Protein AF-A0A2A5NNY0-F1 (afdb_monomer_lite)

Foldseek 3Di:
DDQDPCDPVLLVQLVVCLVVLHALVVSCVVSVGDSVVSVVSCVVVVGDHSCPVDDQDPVNVPD

Structure (mmCIF, N/CA/C/O backbone):
data_AF-A0A2A5NNY0-F1
#
_entry.id   AF-A0A2A5NNY0-F1
#
loop_
_atom_site.group_PDB
_atom_site.id
_atom_site.type_symbol
_atom_site.label_atom_id
_atom_site.label_alt_id
_atom_site.label_comp_id
_atom_site.label_asym_id
_atom_site.label_entity_id
_atom_site.label_seq_id
_atom_site.pdbx_PDB_ins_code
_atom_site.Cartn_x
_atom_site.Cartn_y
_atom_site.Cartn_z
_atom_site.occupancy
_atom_site.B_iso_or_equiv
_atom_site.auth_seq_id
_atom_site.auth_comp_id
_atom_site.auth_asym_id
_atom_site.auth_atom_id
_atom_site.pdbx_PDB_model_num
ATOM 1 N N . MET A 1 1 ? -13.249 -9.883 10.624 1.00 42.81 1 MET A N 1
ATOM 2 C CA . MET A 1 1 ? -11.981 -9.178 10.921 1.00 42.81 1 MET A CA 1
ATOM 3 C C . MET A 1 1 ? -12.187 -7.702 10.622 1.00 42.81 1 MET A C 1
ATOM 5 O O . MET A 1 1 ? -12.251 -7.337 9.456 1.00 42.81 1 MET A O 1
ATOM 9 N N . SER A 1 2 ? -12.391 -6.873 11.647 1.00 49.03 2 SER A N 1
ATOM 10 C CA . SER A 1 2 ? -12.562 -5.426 11.469 1.00 49.03 2 SER A CA 1
ATOM 11 C C . SER A 1 2 ? -11.189 -4.793 11.249 1.00 49.03 2 SER A C 1
ATOM 13 O O . SER A 1 2 ? -10.497 -4.459 12.207 1.00 49.03 2 SER A O 1
ATOM 15 N N . GLY A 1 3 ? -10.755 -4.703 9.991 1.00 59.38 3 GLY A N 1
ATOM 16 C CA . GLY A 1 3 ? -9.570 -3.926 9.633 1.00 59.38 3 GLY A CA 1
ATOM 17 C C . GLY A 1 3 ? -9.783 -2.460 10.008 1.00 59.38 3 GLY A C 1
ATOM 18 O O . GLY A 1 3 ? -10.894 -1.946 9.869 1.00 59.38 3 GLY A O 1
ATOM 19 N N . ARG A 1 4 ? -8.736 -1.791 10.502 1.00 66.69 4 ARG A N 1
ATOM 20 C CA . ARG A 1 4 ? -8.772 -0.343 10.750 1.00 66.69 4 ARG A CA 1
ATOM 21 C C . ARG A 1 4 ? -9.322 0.376 9.506 1.00 66.69 4 ARG A C 1
ATOM 23 O O . ARG A 1 4 ? -8.927 0.010 8.394 1.00 66.69 4 ARG A O 1
ATOM 30 N N . PRO A 1 5 ? -10.213 1.373 9.662 1.00 72.94 5 PRO A N 1
ATOM 31 C CA . PRO A 1 5 ? -10.725 2.122 8.525 1.00 72.94 5 PRO A CA 1
ATOM 32 C C . PRO A 1 5 ? -9.552 2.724 7.748 1.00 72.94 5 PRO A C 1
ATOM 34 O O . PRO A 1 5 ? -8.671 3.368 8.320 1.00 72.94 5 PRO A O 1
ATOM 37 N N . ILE A 1 6 ? -9.526 2.481 6.437 1.00 80.44 6 ILE A N 1
ATOM 38 C CA . ILE A 1 6 ? -8.511 3.035 5.543 1.00 80.44 6 ILE A CA 1
ATOM 39 C C . ILE A 1 6 ? -8.779 4.539 5.435 1.00 80.44 6 ILE A C 1
ATOM 41 O O . ILE A 1 6 ? -9.654 4.978 4.689 1.00 80.44 6 ILE A O 1
ATOM 45 N N . THR A 1 7 ? -8.039 5.329 6.205 1.00 89.94 7 THR A N 1
ATOM 46 C CA . THR A 1 7 ? -8.127 6.792 6.151 1.00 89.94 7 THR A CA 1
ATOM 47 C C . THR A 1 7 ? -7.377 7.341 4.936 1.00 89.94 7 THR A C 1
ATOM 49 O O . THR A 1 7 ? -6.528 6.666 4.345 1.00 89.94 7 THR A O 1
ATOM 52 N N . THR A 1 8 ? -7.635 8.601 4.578 1.00 89.81 8 THR A N 1
ATOM 53 C CA . THR A 1 8 ? -6.891 9.309 3.523 1.00 89.81 8 THR A CA 1
ATOM 54 C C . THR A 1 8 ? -5.382 9.306 3.786 1.00 89.81 8 THR A C 1
ATOM 56 O O . THR A 1 8 ? -4.602 9.067 2.865 1.00 89.81 8 THR A O 1
ATOM 59 N N . CYS A 1 9 ? -4.970 9.474 5.047 1.00 89.00 9 CYS A N 1
ATOM 60 C CA . CYS A 1 9 ? -3.563 9.434 5.445 1.00 89.00 9 CYS A CA 1
ATOM 61 C C . CYS A 1 9 ? -2.959 8.035 5.228 1.00 89.00 9 CYS A C 1
ATOM 63 O O . CYS A 1 9 ? -1.894 7.896 4.628 1.00 89.00 9 CYS A O 1
ATOM 65 N N . THR A 1 10 ? -3.694 6.976 5.588 1.00 91.06 10 THR A N 1
ATOM 66 C CA . THR A 1 10 ? -3.287 5.587 5.320 1.00 91.06 10 THR A CA 1
ATOM 67 C C . THR A 1 10 ? -3.144 5.315 3.818 1.00 91.06 10 THR A C 1
ATOM 69 O O . THR A 1 10 ? -2.179 4.678 3.402 1.00 91.06 10 THR A O 1
ATOM 72 N N . ARG A 1 11 ? -4.050 5.835 2.974 1.00 91.00 11 ARG A N 1
ATOM 73 C CA . ARG A 1 11 ? -3.944 5.704 1.504 1.00 91.00 11 ARG A CA 1
ATOM 74 C C . ARG A 1 11 ? -2.685 6.377 0.960 1.00 91.00 11 ARG A C 1
ATOM 76 O O . ARG A 1 11 ? -2.064 5.837 0.047 1.00 91.00 11 ARG A O 1
ATOM 83 N N . MET A 1 12 ? -2.316 7.540 1.499 1.00 93.06 12 MET A N 1
ATOM 84 C CA . MET A 1 12 ? -1.092 8.245 1.111 1.00 93.06 12 MET A CA 1
ATOM 85 C C . MET A 1 12 ? 0.163 7.483 1.544 1.00 93.06 12 MET A C 1
ATOM 87 O O . MET A 1 12 ? 1.058 7.301 0.722 1.00 93.06 12 MET A O 1
ATOM 91 N N . AL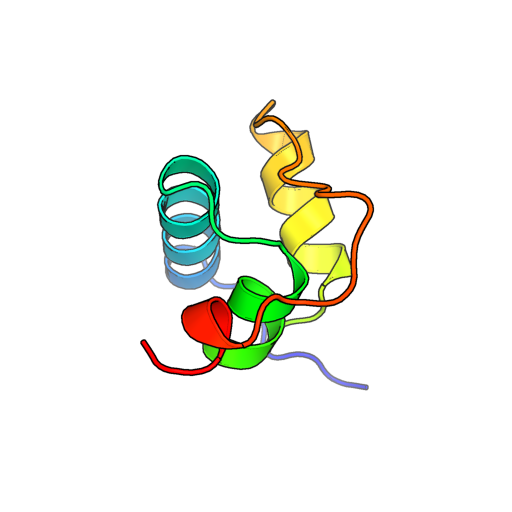A A 1 13 ? 0.196 6.970 2.778 1.00 92.19 13 ALA A N 1
ATOM 92 C CA . ALA A 1 13 ? 1.303 6.156 3.277 1.00 92.19 13 ALA A CA 1
ATOM 93 C C . ALA A 1 13 ? 1.519 4.892 2.428 1.00 92.19 13 ALA A C 1
ATOM 95 O O . ALA A 1 13 ? 2.648 4.587 2.047 1.00 92.19 13 ALA A O 1
ATOM 96 N N . ILE A 1 14 ? 0.432 4.204 2.055 1.00 91.75 14 ILE A N 1
ATOM 97 C CA . ILE A 1 14 ? 0.487 3.041 1.160 1.00 91.75 14 ILE A CA 1
ATOM 98 C C . ILE A 1 14 ? 1.101 3.424 -0.189 1.00 91.75 14 ILE A C 1
ATOM 100 O O . ILE A 1 14 ? 2.041 2.777 -0.639 1.00 91.75 14 ILE A O 1
ATOM 104 N N . ALA A 1 15 ? 0.604 4.488 -0.826 1.00 90.81 15 ALA A N 1
ATOM 105 C CA . ALA A 1 15 ? 1.106 4.916 -2.129 1.00 90.81 15 ALA A CA 1
ATOM 106 C C . ALA A 1 15 ? 2.594 5.301 -2.082 1.00 90.81 15 ALA A C 1
ATOM 108 O O . ALA A 1 15 ? 3.357 4.879 -2.947 1.00 90.81 15 ALA A O 1
ATOM 109 N N . ALA A 1 16 ? 3.015 6.044 -1.055 1.00 91.50 16 ALA A N 1
ATOM 110 C CA . ALA A 1 16 ? 4.413 6.419 -0.862 1.00 91.50 16 ALA A CA 1
ATOM 111 C C . ALA A 1 16 ? 5.315 5.186 -0.695 1.00 91.50 16 ALA A C 1
ATOM 113 O O . ALA A 1 16 ? 6.370 5.101 -1.322 1.00 91.50 16 ALA A O 1
ATOM 114 N N . ALA A 1 17 ? 4.881 4.199 0.093 1.00 89.69 17 ALA A N 1
ATOM 115 C CA . ALA A 1 17 ? 5.649 2.979 0.310 1.00 89.69 17 ALA A CA 1
ATOM 116 C C . ALA A 1 17 ? 5.735 2.099 -0.950 1.00 89.69 17 ALA A C 1
ATOM 118 O O . ALA A 1 17 ? 6.789 1.524 -1.221 1.00 89.69 17 ALA A O 1
ATOM 119 N N . VAL A 1 18 ? 4.668 2.035 -1.755 1.00 88.88 18 VAL A N 1
ATOM 120 C CA . VAL A 1 18 ? 4.690 1.348 -3.056 1.00 88.88 18 VAL A CA 1
ATOM 121 C C . VAL A 1 18 ? 5.664 2.030 -4.022 1.00 88.88 18 VAL A C 1
ATOM 123 O O . VAL A 1 18 ? 6.452 1.344 -4.667 1.00 88.88 18 VAL A O 1
ATOM 126 N N . ILE A 1 19 ? 5.653 3.366 -4.103 1.00 87.75 19 ILE A N 1
ATOM 127 C CA . ILE A 1 19 ? 6.586 4.136 -4.949 1.00 87.75 19 ILE A CA 1
ATOM 128 C C . ILE A 1 19 ? 8.038 3.908 -4.509 1.00 87.75 19 ILE A C 1
ATOM 130 O O . ILE A 1 19 ? 8.920 3.773 -5.351 1.00 87.75 19 ILE A O 1
ATOM 134 N N . ALA A 1 20 ? 8.280 3.778 -3.202 1.00 86.94 20 ALA A N 1
ATOM 135 C CA . ALA A 1 20 ? 9.581 3.400 -2.651 1.00 86.94 20 ALA A CA 1
ATOM 136 C C . ALA A 1 20 ? 9.985 1.939 -2.954 1.00 86.94 20 ALA A C 1
ATOM 138 O O . ALA A 1 20 ? 11.025 1.476 -2.487 1.00 86.94 20 ALA A O 1
ATOM 139 N N . GLY A 1 21 ? 9.170 1.188 -3.701 1.00 86.19 21 GLY A N 1
ATOM 140 C CA . GLY A 1 21 ? 9.437 -0.199 -4.057 1.00 86.19 21 GLY A CA 1
ATOM 141 C C . GLY A 1 21 ? 9.259 -1.165 -2.889 1.00 86.19 21 GLY A C 1
ATOM 142 O O . GLY A 1 21 ? 9.817 -2.259 -2.917 1.00 86.19 21 GLY A O 1
ATOM 143 N N . ARG A 1 22 ? 8.500 -0.818 -1.846 1.00 86.69 22 ARG A N 1
ATOM 144 C CA . ARG A 1 22 ? 8.195 -1.786 -0.784 1.00 86.69 22 ARG A CA 1
ATOM 145 C C . ARG A 1 22 ? 7.159 -2.800 -1.272 1.00 86.69 22 ARG A C 1
ATOM 147 O O . ARG A 1 22 ? 6.300 -2.494 -2.097 1.00 86.69 22 ARG A O 1
ATOM 154 N N . ARG A 1 23 ? 7.225 -4.028 -0.753 1.00 87.69 23 ARG A N 1
ATOM 155 C CA . ARG A 1 23 ? 6.245 -5.076 -1.072 1.00 87.69 23 ARG A CA 1
ATOM 156 C C . ARG A 1 23 ? 4.944 -4.859 -0.314 1.00 87.69 23 ARG A C 1
ATOM 158 O O . ARG A 1 23 ? 4.970 -4.498 0.861 1.00 87.69 23 ARG A O 1
ATOM 165 N N . ASP A 1 24 ? 3.824 -5.229 -0.934 1.00 89.88 24 ASP A N 1
ATOM 166 C CA . ASP A 1 24 ? 2.489 -5.091 -0.338 1.00 89.88 24 ASP A CA 1
ATOM 167 C C . ASP A 1 24 ? 2.382 -5.708 1.063 1.00 89.88 24 ASP A C 1
ATOM 169 O O . ASP A 1 24 ? 1.715 -5.150 1.926 1.00 89.88 24 ASP A O 1
ATOM 173 N N . GLN A 1 25 ? 3.032 -6.859 1.288 1.00 87.38 25 GLN A N 1
ATOM 174 C CA . GLN A 1 25 ? 2.999 -7.555 2.575 1.00 87.38 25 GLN A CA 1
ATOM 175 C C . GLN A 1 25 ? 3.657 -6.726 3.683 1.00 87.38 25 GLN A C 1
ATOM 177 O O . GLN A 1 25 ? 3.089 -6.590 4.754 1.00 87.38 25 GLN A O 1
ATOM 182 N N . HIS A 1 26 ? 4.811 -6.115 3.412 1.00 86.81 26 HIS A N 1
ATOM 183 C CA . HIS A 1 26 ? 5.504 -5.304 4.413 1.00 86.81 26 HIS A CA 1
ATOM 184 C C . HIS A 1 26 ? 4.746 -4.015 4.703 1.00 86.81 26 HIS A C 1
ATOM 186 O O . HIS A 1 26 ? 4.616 -3.625 5.854 1.00 86.81 26 HIS A O 1
ATOM 192 N N . ILE A 1 27 ? 4.184 -3.393 3.665 1.00 89.62 27 ILE A N 1
ATOM 193 C CA . ILE A 1 27 ? 3.320 -2.219 3.818 1.00 89.62 27 ILE A CA 1
ATOM 194 C C . ILE A 1 27 ? 2.100 -2.570 4.680 1.00 89.62 27 ILE A C 1
ATOM 196 O O . ILE A 1 27 ? 1.702 -1.792 5.544 1.00 89.62 27 ILE A O 1
ATOM 200 N N . ALA A 1 28 ? 1.507 -3.742 4.447 1.00 90.56 28 ALA A N 1
ATOM 201 C CA . ALA A 1 28 ? 0.365 -4.238 5.201 1.00 90.56 28 ALA A CA 1
ATOM 202 C C . ALA A 1 28 ? 0.703 -4.463 6.680 1.00 90.56 28 ALA A C 1
ATOM 204 O O . ALA A 1 28 ? -0.023 -3.969 7.543 1.00 90.56 28 ALA A O 1
ATOM 205 N N . ASP A 1 29 ? 1.818 -5.140 6.958 1.00 89.38 29 ASP A N 1
ATOM 206 C CA . ASP A 1 29 ? 2.270 -5.438 8.318 1.00 89.38 29 ASP A CA 1
ATOM 207 C C . ASP A 1 29 ? 2.668 -4.156 9.077 1.00 89.38 29 ASP A C 1
ATOM 209 O O . ASP A 1 29 ? 2.264 -3.971 10.223 1.00 89.38 29 ASP A O 1
ATOM 213 N N . GLU A 1 30 ? 3.377 -3.226 8.425 1.00 89.44 30 GLU A N 1
ATOM 214 C CA . GLU A 1 30 ? 3.822 -1.950 9.013 1.00 89.44 30 GLU A CA 1
ATOM 215 C C . GLU A 1 30 ? 2.653 -1.004 9.317 1.00 89.44 30 GLU A C 1
ATOM 217 O O . GLU A 1 30 ? 2.613 -0.368 10.369 1.00 89.44 30 GLU A O 1
ATOM 222 N N . LEU A 1 31 ? 1.666 -0.923 8.419 1.00 88.69 31 LEU A N 1
ATOM 223 C CA . LEU A 1 31 ? 0.510 -0.036 8.588 1.00 88.69 31 LEU A CA 1
ATOM 224 C C . LEU A 1 31 ? -0.663 -0.705 9.324 1.00 88.69 31 LEU A C 1
ATOM 226 O O . LEU A 1 31 ? -1.651 -0.035 9.644 1.00 88.69 31 LEU A O 1
ATOM 230 N N . GLY A 1 32 ? -0.582 -2.011 9.595 1.00 89.50 32 GLY A N 1
ATOM 231 C CA . GLY A 1 32 ? -1.651 -2.791 10.222 1.00 89.50 32 GLY A CA 1
ATOM 232 C C . GLY A 1 32 ? -2.921 -2.868 9.369 1.00 89.50 32 GLY A C 1
ATOM 233 O O . GLY A 1 32 ? -4.035 -2.797 9.897 1.00 89.50 32 GLY A O 1
ATOM 234 N N . VAL A 1 33 ? -2.768 -2.962 8.047 1.00 90.12 33 VAL A N 1
ATOM 235 C CA . VAL A 1 33 ? -3.872 -3.056 7.078 1.00 90.12 33 VAL A CA 1
ATOM 236 C C . VAL A 1 33 ? -3.850 -4.400 6.364 1.00 90.12 33 VAL A C 1
ATOM 238 O O . VAL A 1 33 ? -2.839 -5.088 6.324 1.00 90.12 33 VAL A O 1
ATOM 241 N N . ALA A 1 34 ? -4.966 -4.787 5.749 1.00 90.12 34 ALA A N 1
ATOM 242 C CA . ALA A 1 34 ? -4.976 -5.981 4.915 1.00 90.12 34 ALA A CA 1
ATOM 243 C C . ALA A 1 34 ? -4.124 -5.772 3.651 1.00 90.12 34 ALA A C 1
ATOM 245 O O . ALA A 1 34 ? -4.231 -4.741 2.981 1.00 90.12 34 ALA A O 1
ATOM 246 N N . ARG A 1 35 ? -3.351 -6.793 3.259 1.00 90.31 35 ARG A N 1
ATOM 247 C CA . ARG A 1 35 ?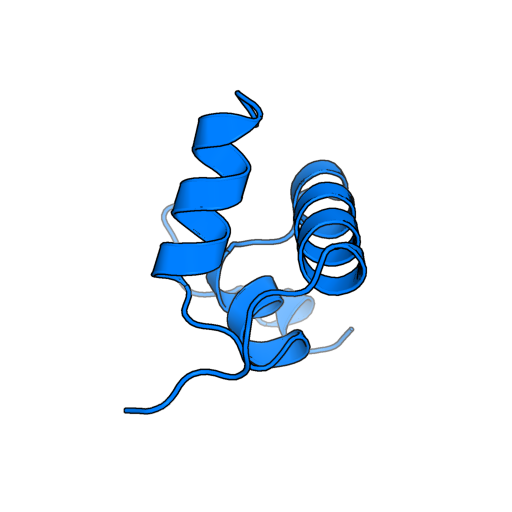 -2.606 -6.803 1.988 1.00 90.31 35 ARG A CA 1
ATOM 248 C C . ARG A 1 35 ? -3.511 -6.530 0.781 1.00 90.31 35 ARG A C 1
ATOM 250 O O . ARG A 1 35 ? -3.110 -5.821 -0.136 1.00 90.31 35 ARG A O 1
ATOM 257 N N . SER A 1 36 ? -4.737 -7.050 0.787 1.00 91.31 36 SER A N 1
ATOM 258 C CA . SER A 1 36 ? -5.726 -6.793 -0.269 1.00 91.31 36 SER A CA 1
ATOM 259 C C . SER A 1 36 ? -6.086 -5.308 -0.393 1.00 91.31 36 SER A C 1
ATOM 261 O O . SER A 1 36 ? -6.291 -4.822 -1.502 1.00 91.31 36 SER A O 1
ATOM 263 N N . SER A 1 37 ? -6.098 -4.560 0.716 1.00 91.75 37 SER A N 1
ATOM 264 C CA . SER A 1 37 ? -6.296 -3.107 0.697 1.00 91.75 37 SER A CA 1
ATOM 265 C C . SER A 1 37 ? -5.117 -2.387 0.047 1.00 91.75 37 SER A C 1
ATOM 267 O O . SER A 1 37 ? -5.328 -1.459 -0.731 1.00 91.75 37 SER A O 1
ATOM 269 N N . VAL A 1 38 ? -3.885 -2.8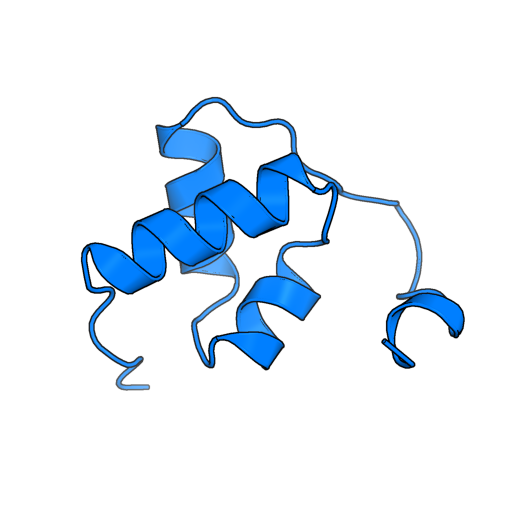29 0.326 1.00 92.00 38 VAL A N 1
ATOM 270 C CA . VAL A 1 38 ? -2.670 -2.291 -0.307 1.00 92.00 38 VAL A CA 1
ATOM 271 C C . VAL A 1 38 ? -2.695 -2.531 -1.814 1.00 92.00 38 VAL A C 1
ATOM 273 O O . VAL A 1 38 ? -2.522 -1.587 -2.582 1.00 92.00 38 VAL A O 1
ATOM 276 N N . GLN A 1 39 ? -3.000 -3.763 -2.231 1.00 91.75 39 GLN A N 1
ATOM 277 C CA . GLN A 1 39 ? -3.152 -4.129 -3.639 1.00 91.75 39 GLN A CA 1
ATOM 278 C C . GLN A 1 39 ? -4.211 -3.271 -4.338 1.00 91.75 39 GLN A C 1
ATOM 280 O O . GLN A 1 39 ? -3.920 -2.657 -5.356 1.00 91.75 39 GLN A O 1
ATOM 285 N N . ARG A 1 40 ? -5.408 -3.142 -3.755 1.00 91.88 40 ARG A N 1
ATOM 286 C CA . ARG A 1 40 ? -6.481 -2.307 -4.312 1.00 91.88 40 ARG A CA 1
ATOM 287 C C . ARG A 1 40 ? -6.045 -0.853 -4.500 1.00 91.88 40 ARG A C 1
ATOM 289 O O . ARG A 1 40 ? -6.302 -0.282 -5.549 1.00 91.88 40 ARG A O 1
ATOM 296 N N . ILE A 1 41 ? -5.375 -0.252 -3.515 1.00 91.81 41 ILE A N 1
ATOM 297 C CA . ILE A 1 41 ? -4.911 1.147 -3.597 1.00 91.81 41 ILE A CA 1
ATOM 298 C C . ILE A 1 41 ? -3.805 1.313 -4.637 1.00 91.81 41 ILE A C 1
ATOM 300 O O . ILE A 1 41 ? -3.759 2.331 -5.327 1.00 91.81 41 ILE A O 1
ATOM 304 N N . ARG A 1 42 ? -2.908 0.332 -4.739 1.00 92.38 42 ARG A N 1
ATOM 305 C CA . ARG A 1 42 ? -1.881 0.295 -5.775 1.00 92.38 42 ARG A CA 1
ATOM 306 C C . ARG A 1 42 ? -2.521 0.257 -7.162 1.00 92.38 42 ARG A C 1
ATOM 308 O O . ARG A 1 42 ? -2.178 1.087 -8.000 1.00 92.38 42 ARG A O 1
ATOM 315 N N . ASP A 1 43 ? -3.457 -0.664 -7.371 1.00 91.75 43 ASP A N 1
ATOM 316 C CA . ASP A 1 43 ? -4.119 -0.882 -8.656 1.00 91.75 43 ASP A CA 1
ATOM 317 C C . ASP A 1 43 ? -4.983 0.340 -9.040 1.00 91.75 43 ASP A C 1
ATOM 319 O O . ASP A 1 43 ? -4.894 0.824 -10.165 1.00 91.75 43 ASP A O 1
ATOM 323 N N . GLU A 1 44 ? -5.713 0.939 -8.086 1.00 91.38 44 GLU A N 1
ATOM 324 C CA . GLU A 1 44 ? -6.446 2.212 -8.260 1.00 91.38 44 GLU A CA 1
ATOM 325 C C . GLU A 1 44 ? -5.545 3.376 -8.699 1.00 91.38 44 GLU A C 1
ATOM 327 O O . GLU A 1 44 ? -6.014 4.324 -9.326 1.00 91.38 44 GLU A O 1
ATOM 332 N N . ARG A 1 45 ? -4.258 3.330 -8.344 1.00 88.69 45 ARG A N 1
ATOM 333 C CA . ARG A 1 45 ? -3.261 4.351 -8.690 1.00 88.69 45 ARG A CA 1
ATOM 334 C C . ARG A 1 45 ? -2.396 3.965 -9.891 1.00 88.69 45 ARG A C 1
ATOM 336 O O . ARG A 1 45 ? -1.485 4.718 -10.222 1.00 88.69 45 ARG A O 1
ATOM 343 N N . GLY A 1 46 ? -2.643 2.812 -10.519 1.00 89.25 46 GLY A N 1
ATOM 344 C CA . GLY A 1 46 ? -1.847 2.312 -11.644 1.00 89.25 46 GLY A CA 1
ATOM 345 C C . GLY A 1 46 ? -0.379 2.044 -11.293 1.00 89.25 46 GLY A C 1
ATOM 346 O O . GLY A 1 46 ? 0.487 2.122 -12.162 1.00 89.25 46 GLY A O 1
ATOM 347 N N . LEU A 1 47 ? -0.075 1.778 -10.020 1.00 86.88 47 LEU A N 1
ATOM 348 C CA . LEU A 1 47 ? 1.294 1.563 -9.559 1.00 86.88 47 LEU A CA 1
ATOM 349 C C . LEU A 1 47 ? 1.731 0.108 -9.821 1.00 86.88 47 LEU A C 1
ATOM 351 O O . LEU A 1 47 ? 0.944 -0.820 -9.618 1.00 86.88 47 LEU A O 1
ATOM 355 N N . PRO A 1 48 ? 2.983 -0.135 -10.245 1.00 82.12 48 PRO A N 1
ATOM 356 C CA . PRO A 1 48 ? 3.458 -1.482 -10.518 1.00 82.12 48 PRO A CA 1
ATOM 357 C C . PRO A 1 48 ? 3.588 -2.288 -9.227 1.00 82.12 48 PRO A C 1
ATOM 359 O O . PRO A 1 48 ? 4.004 -1.797 -8.176 1.00 82.12 48 PRO A O 1
ATOM 362 N N . ALA A 1 49 ? 3.241 -3.565 -9.315 1.00 75.69 49 ALA A N 1
ATOM 363 C CA . ALA A 1 49 ? 3.379 -4.476 -8.204 1.00 75.69 49 ALA A CA 1
ATOM 364 C C . ALA A 1 49 ? 4.837 -4.875 -7.993 1.00 75.69 49 ALA A C 1
ATOM 366 O O . ALA A 1 49 ? 5.444 -5.472 -8.884 1.00 75.69 49 ALA A O 1
ATOM 367 N N . ASN A 1 50 ? 5.376 -4.657 -6.790 1.00 75.62 50 ASN A N 1
ATOM 368 C CA . ASN A 1 50 ? 6.670 -5.235 -6.445 1.00 75.62 50 ASN A CA 1
ATOM 369 C C . ASN A 1 50 ? 6.502 -6.692 -5.974 1.00 75.62 50 ASN A C 1
ATOM 371 O O . ASN A 1 50 ? 6.673 -7.041 -4.804 1.00 75.62 50 ASN A O 1
ATOM 375 N N . HIS A 1 51 ? 6.078 -7.553 -6.902 1.00 64.75 51 HIS A N 1
ATOM 376 C CA . HIS A 1 51 ? 5.973 -8.998 -6.716 1.00 64.75 51 HIS A CA 1
ATOM 377 C C . HIS A 1 51 ? 7.315 -9.653 -7.046 1.00 64.75 51 HIS A C 1
ATOM 379 O O . HIS A 1 51 ? 7.433 -10.401 -8.017 1.00 64.75 51 HIS A O 1
ATOM 385 N N . GLY A 1 52 ? 8.349 -9.393 -6.243 1.00 57.62 52 GLY A N 1
ATOM 386 C CA . GLY A 1 52 ? 9.513 -10.273 -6.261 1.00 57.62 52 GLY A CA 1
ATOM 387 C C . GLY A 1 52 ? 9.017 -11.703 -6.027 1.00 57.62 52 GLY A C 1
ATOM 388 O O . GLY A 1 52 ? 8.473 -11.983 -4.957 1.00 57.62 52 GLY A O 1
ATOM 389 N N . ARG A 1 53 ? 9.127 -12.584 -7.034 1.00 53.66 53 ARG A N 1
ATOM 390 C CA . ARG A 1 53 ? 8.805 -14.019 -6.934 1.00 53.66 53 ARG A CA 1
ATOM 391 C C . ARG A 1 53 ? 9.798 -14.672 -5.972 1.00 53.66 53 ARG A C 1
ATOM 393 O O . ARG A 1 53 ? 10.748 -15.321 -6.385 1.00 53.66 53 ARG A O 1
ATOM 400 N N . GLY A 1 54 ? 9.658 -14.425 -4.682 1.00 54.53 54 GLY A N 1
ATOM 401 C CA . GLY A 1 54 ? 10.625 -14.889 -3.709 1.00 54.53 54 GLY A CA 1
ATOM 402 C C . GLY A 1 54 ? 10.218 -14.505 -2.306 1.00 54.53 54 GLY A C 1
ATOM 403 O O . GLY A 1 54 ? 9.695 -13.417 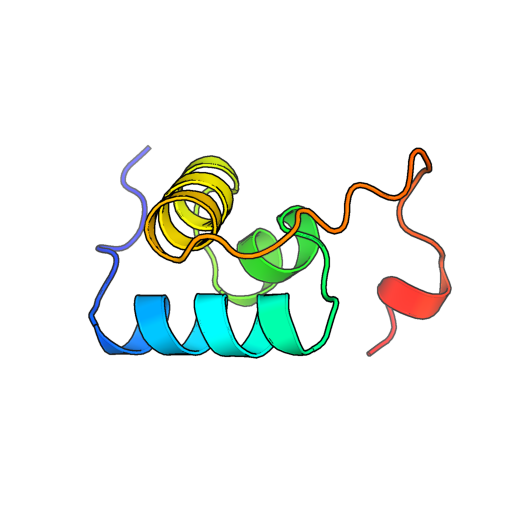-2.069 1.00 54.53 54 GLY A O 1
ATOM 404 N N . ARG A 1 55 ? 10.489 -15.418 -1.374 1.00 54.22 55 ARG A N 1
ATOM 405 C CA . ARG A 1 55 ? 10.411 -15.199 0.072 1.00 54.22 55 ARG A CA 1
ATOM 406 C C . ARG A 1 55 ? 10.965 -13.802 0.424 1.00 54.22 55 ARG A C 1
ATOM 408 O O . ARG A 1 55 ? 11.964 -13.403 -0.186 1.00 54.22 55 ARG A O 1
ATOM 415 N N . PRO A 1 56 ? 10.337 -13.039 1.342 1.00 57.41 56 PRO A N 1
ATOM 416 C CA . PRO A 1 56 ? 10.8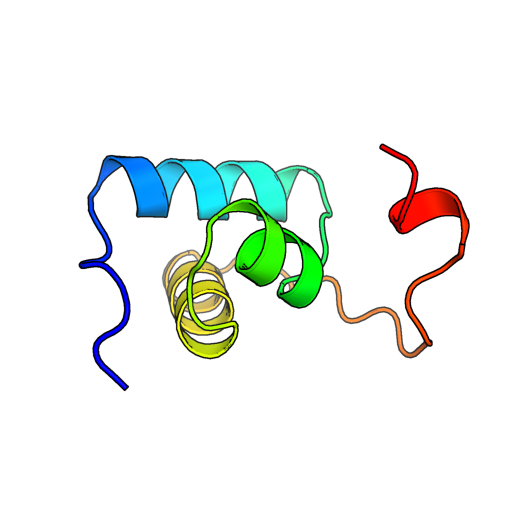95 -11.770 1.808 1.00 57.41 56 PRO A CA 1
ATOM 417 C C . PRO A 1 56 ? 12.372 -11.968 2.143 1.00 57.41 56 PRO A C 1
ATOM 419 O O . PRO A 1 56 ? 12.739 -12.922 2.836 1.00 57.41 56 PRO A O 1
ATOM 422 N N . THR A 1 57 ? 13.240 -11.155 1.538 1.00 57.91 57 THR A N 1
ATOM 423 C CA . THR A 1 57 ? 14.675 -11.320 1.774 1.00 57.91 57 THR A CA 1
ATOM 424 C C . THR A 1 57 ? 14.973 -10.863 3.196 1.00 57.91 57 THR A C 1
ATOM 426 O O . THR A 1 57 ? 14.367 -9.912 3.680 1.00 57.91 57 THR A O 1
ATOM 429 N N . ARG A 1 58 ? 15.931 -11.502 3.875 1.00 54.41 58 A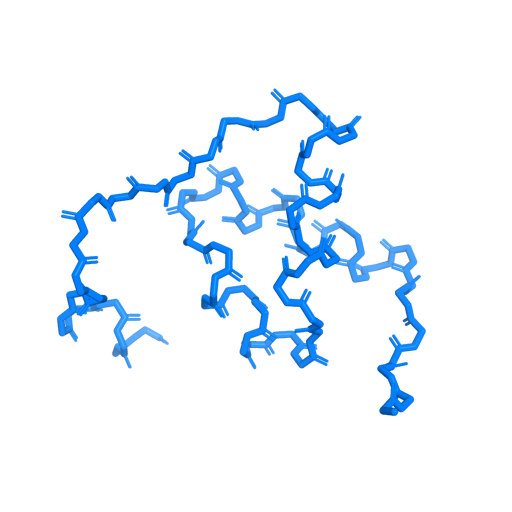RG A N 1
ATOM 430 C CA . ARG A 1 58 ? 16.312 -11.166 5.261 1.00 54.41 58 ARG A CA 1
ATOM 431 C C . ARG A 1 58 ? 16.675 -9.682 5.455 1.00 54.41 58 ARG A C 1
ATOM 433 O O . ARG A 1 58 ? 16.554 -9.170 6.561 1.00 54.41 58 ARG A O 1
ATOM 440 N N . LYS A 1 59 ? 17.123 -8.996 4.394 1.00 54.94 59 LYS A N 1
ATOM 441 C CA . LYS A 1 59 ? 17.426 -7.554 4.417 1.00 54.94 59 LYS A CA 1
ATOM 442 C C . LYS A 1 59 ? 16.176 -6.691 4.576 1.00 54.94 59 LYS A C 1
ATOM 444 O O . LYS A 1 59 ? 16.246 -5.617 5.146 1.00 54.94 59 LYS A O 1
ATOM 449 N N . GLU A 1 60 ? 15.047 -7.184 4.096 1.00 56.12 60 GLU A N 1
ATOM 450 C CA . GLU A 1 60 ? 13.787 -6.457 4.034 1.00 56.12 60 GLU A CA 1
ATOM 451 C C . GLU A 1 60 ? 13.010 -6.516 5.363 1.00 56.12 60 GLU A C 1
ATOM 453 O O . GLU A 1 60 ? 12.100 -5.728 5.578 1.00 56.12 60 GLU A O 1
ATOM 458 N N . THR A 1 61 ? 13.395 -7.427 6.265 1.00 54.38 61 THR A N 1
ATOM 459 C CA . THR A 1 61 ? 12.844 -7.592 7.624 1.00 54.38 61 THR A CA 1
ATOM 460 C C . THR A 1 61 ? 13.564 -6.727 8.673 1.00 54.38 61 THR A C 1
ATOM 462 O O . THR A 1 61 ? 13.183 -6.749 9.837 1.00 54.38 61 THR A O 1
ATOM 465 N N . ARG A 1 62 ? 14.648 -6.021 8.308 1.00 48.31 62 ARG A N 1
ATOM 466 C CA . ARG A 1 62 ? 15.557 -5.350 9.264 1.00 48.31 62 ARG A CA 1
ATOM 467 C C . ARG A 1 62 ? 15.646 -3.823 9.096 1.00 48.31 62 ARG A C 1
ATOM 469 O O . ARG A 1 62 ? 16.619 -3.244 9.575 1.00 48.31 62 ARG A O 1
ATOM 476 N N . SER A 1 63 ? 14.692 -3.196 8.406 1.00 47.28 63 SER A N 1
ATOM 477 C CA . SER A 1 63 ? 14.603 -1.732 8.271 1.00 47.28 63 SER A CA 1
ATOM 478 C C . SER A 1 63 ? 13.576 -1.142 9.216 1.00 47.28 63 SER A C 1
ATOM 480 O O . SER A 1 63 ? 12.524 -1.791 9.391 1.00 47.28 63 SER A O 1
#

pLDDT: mean 79.47, std 15.69, range [42.81, 93.06]

Radius of gyration: 11.38 Å; chains: 1; bounding box: 30×25×23 Å

Secondary structure (DSSP, 8-state):
--PPP--HHHHHHHHHHHHTT--HHHHHHHHT--HHHHHHHHHHTTPPP---SSS--TTTT--

Sequence (63 aa):
MSGRPITTCTRMAIAAAVIAGRRDQHIADELGVARSSVQRIRDERGLPANHGRGRPTRKETRS